Protein AF-A0A727A4D5-F1 (afdb_monomer)

Foldseek 3Di:
DVVVVVVVVVVCVVVVQKDFPDDDDPDDTDIDGD

Organism: Salmonella enterica I (NCBI:txid59201)

Structure (m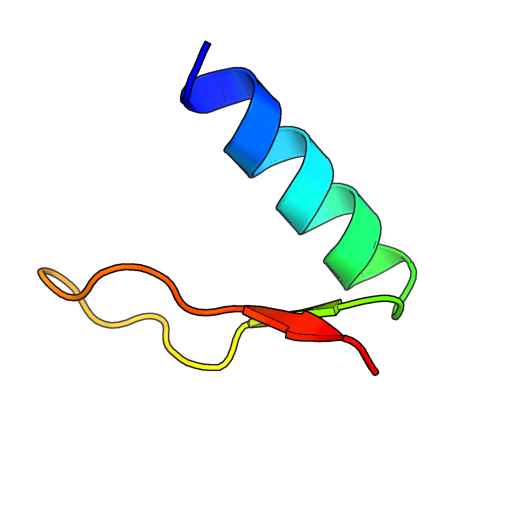mCIF, N/CA/C/O backbone):
data_AF-A0A727A4D5-F1
#
_entry.id   AF-A0A727A4D5-F1
#
loop_
_atom_site.group_PDB
_atom_site.id
_atom_site.type_symbol
_atom_site.label_atom_id
_atom_site.label_alt_id
_atom_site.label_comp_id
_atom_site.label_asym_id
_atom_site.label_entity_id
_atom_site.label_seq_id
_atom_site.pdbx_PDB_ins_code
_atom_site.Cartn_x
_atom_site.Cartn_y
_atom_site.Cartn_z
_atom_site.occupancy
_atom_site.B_iso_or_equiv
_atom_si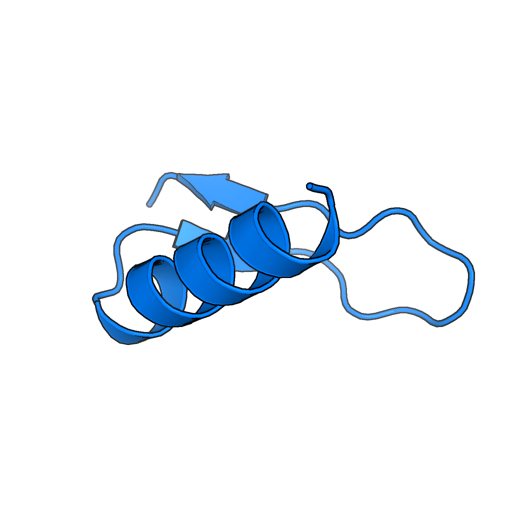te.auth_seq_id
_atom_site.auth_comp_id
_atom_site.auth_asym_id
_atom_site.auth_atom_id
_atom_site.pdbx_PDB_model_num
ATOM 1 N N . THR A 1 1 ? 2.549 -1.065 -15.787 1.00 76.75 1 THR A N 1
ATOM 2 C CA . THR A 1 1 ? 3.553 0.039 -15.739 1.00 76.75 1 THR A CA 1
ATOM 3 C C . THR A 1 1 ? 3.761 0.489 -14.300 1.00 76.75 1 THR A C 1
ATOM 5 O O . THR A 1 1 ? 2.810 0.422 -13.534 1.00 76.75 1 THR A O 1
ATOM 8 N N . ILE A 1 2 ? 4.953 0.964 -13.904 1.00 72.44 2 ILE A N 1
ATOM 9 C CA . ILE A 1 2 ? 5.265 1.383 -12.510 1.00 72.44 2 ILE A CA 1
ATOM 10 C C . ILE A 1 2 ? 4.231 2.377 -11.936 1.00 72.44 2 ILE A C 1
ATOM 12 O O . ILE A 1 2 ? 3.894 2.321 -10.755 1.00 72.44 2 ILE A O 1
ATOM 16 N N . TYR A 1 3 ? 3.652 3.230 -12.783 1.00 72.19 3 TYR A N 1
ATOM 17 C CA . TYR A 1 3 ? 2.585 4.162 -12.407 1.00 72.19 3 TYR A CA 1
ATOM 18 C C . TYR A 1 3 ? 1.294 3.482 -11.926 1.00 72.19 3 TYR A C 1
AT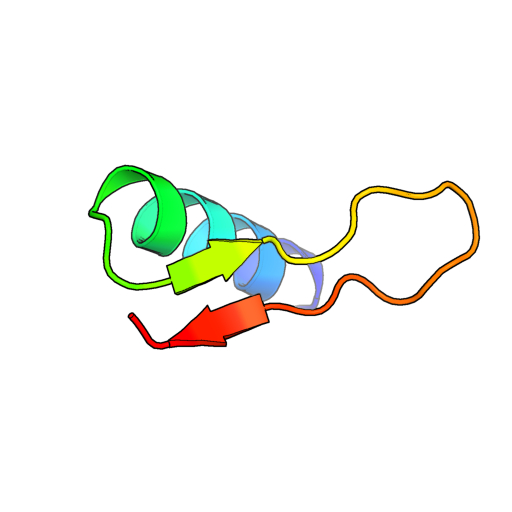OM 20 O O . TYR A 1 3 ? 0.678 3.955 -10.975 1.00 72.19 3 TYR A O 1
ATOM 28 N N . GLN A 1 4 ? 0.909 2.357 -12.535 1.00 84.25 4 GLN A N 1
ATOM 29 C CA . GLN A 1 4 ? -0.283 1.603 -12.133 1.00 84.25 4 GLN A CA 1
ATOM 30 C C . GLN A 1 4 ? -0.071 0.928 -10.779 1.00 84.25 4 GLN A C 1
ATOM 32 O O . GLN A 1 4 ? -0.934 1.009 -9.916 1.00 84.25 4 GLN A O 1
ATOM 37 N N . ALA A 1 5 ? 1.104 0.328 -10.559 1.00 85.25 5 ALA A N 1
ATOM 38 C CA . ALA A 1 5 ? 1.434 -0.315 -9.287 1.00 85.25 5 ALA A CA 1
ATOM 39 C C . ALA A 1 5 ? 1.346 0.672 -8.110 1.00 85.25 5 ALA A C 1
ATOM 41 O O . ALA A 1 5 ? 0.824 0.333 -7.052 1.00 85.25 5 ALA A O 1
ATOM 42 N N . ARG A 1 6 ? 1.783 1.922 -8.314 1.00 85.00 6 ARG A N 1
ATOM 43 C CA . ARG A 1 6 ? 1.639 2.979 -7.308 1.00 85.00 6 ARG A CA 1
ATOM 44 C C . ARG A 1 6 ? 0.175 3.317 -7.023 1.00 85.00 6 ARG A C 1
ATOM 46 O O . ARG A 1 6 ? -0.167 3.477 -5.860 1.00 85.00 6 ARG A O 1
ATOM 53 N N . ALA A 1 7 ? -0.661 3.438 -8.055 1.00 89.00 7 ALA A N 1
ATOM 54 C CA . ALA A 1 7 ? -2.084 3.724 -7.877 1.00 89.00 7 ALA A CA 1
ATOM 55 C C . ALA A 1 7 ? -2.777 2.621 -7.063 1.00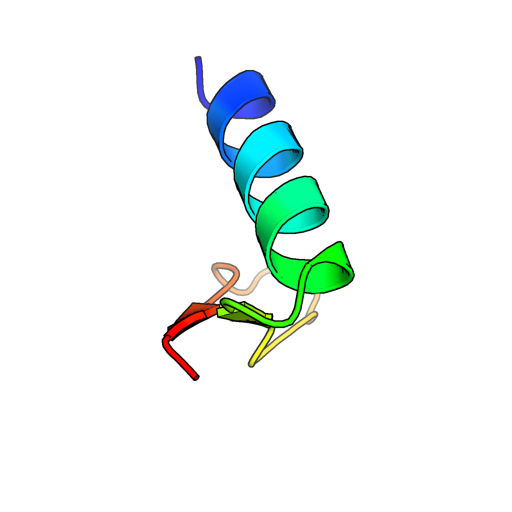 89.00 7 ALA A C 1
ATOM 57 O O . ALA A 1 7 ? -3.461 2.925 -6.093 1.00 89.00 7 ALA A O 1
ATOM 58 N N . TYR A 1 8 ? -2.505 1.352 -7.381 1.00 90.56 8 TYR A N 1
ATOM 59 C CA . TYR A 1 8 ? -3.043 0.222 -6.621 1.00 90.56 8 TYR A CA 1
ATOM 60 C C . TYR A 1 8 ? -2.585 0.210 -5.163 1.00 90.56 8 TYR A C 1
ATOM 62 O O . TYR A 1 8 ? -3.398 -0.035 -4.282 1.00 90.56 8 TYR A O 1
ATOM 70 N N . LEU A 1 9 ? -1.310 0.504 -4.892 1.00 89.50 9 LEU A N 1
ATOM 71 C CA . LEU A 1 9 ? -0.803 0.562 -3.518 1.00 89.50 9 LEU A CA 1
ATOM 72 C C . LEU A 1 9 ? -1.484 1.660 -2.694 1.00 89.50 9 LEU A C 1
ATOM 74 O O . LEU A 1 9 ? -1.789 1.420 -1.536 1.00 89.50 9 LEU A O 1
ATOM 78 N N . VAL A 1 10 ? -1.784 2.818 -3.292 1.00 90.75 10 VAL A N 1
ATOM 79 C CA . VAL A 1 10 ? -2.558 3.876 -2.618 1.00 90.75 10 VAL A CA 1
ATOM 80 C C . VAL A 1 10 ? -3.991 3.421 -2.341 1.00 90.75 10 VAL A C 1
ATOM 82 O O . VAL A 1 10 ? -4.498 3.645 -1.251 1.00 90.75 10 VAL A O 1
ATOM 85 N N . THR A 1 11 ? -4.644 2.742 -3.289 1.00 94.50 11 THR A N 1
ATOM 86 C CA . THR A 1 11 ? -5.990 2.189 -3.059 1.00 94.50 11 THR A CA 1
ATOM 87 C C . THR A 1 11 ? -5.999 1.139 -1.945 1.00 94.50 11 THR A C 1
ATOM 89 O O . THR A 1 11 ? -6.925 1.103 -1.144 1.00 94.50 11 THR A O 1
ATOM 92 N N . LEU A 1 12 ? -4.973 0.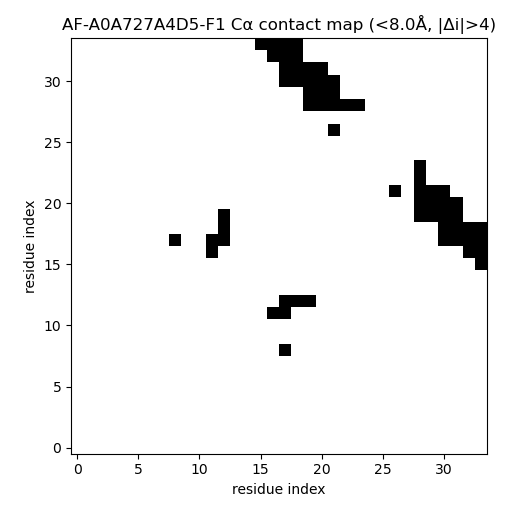288 -1.874 1.00 92.81 12 LEU A N 1
ATOM 93 C CA . LEU A 1 12 ? -4.840 -0.715 -0.815 1.00 92.81 12 LEU A CA 1
ATOM 94 C C . LEU A 1 12 ? -4.509 -0.088 0.547 1.00 92.81 12 LEU A C 1
ATOM 96 O O . LEU A 1 12 ? -4.907 -0.640 1.569 1.00 92.81 12 LEU A O 1
ATOM 100 N N . GLU A 1 13 ? -3.800 1.042 0.564 1.00 93.25 13 GLU A N 1
ATOM 101 C CA . GLU A 1 13 ? -3.550 1.834 1.774 1.00 93.25 13 GLU A CA 1
ATOM 102 C C . GLU A 1 13 ? -4.847 2.403 2.341 1.00 93.25 13 GLU A C 1
ATOM 104 O O . GLU A 1 13 ? -5.136 2.232 3.520 1.00 93.25 13 GLU A O 1
ATOM 109 N N . ASP A 1 14 ? -5.656 3.021 1.478 1.00 93.19 14 ASP A N 1
ATOM 110 C CA . ASP A 1 14 ? -6.951 3.605 1.840 1.00 93.19 14 ASP A CA 1
ATOM 111 C C . ASP A 1 14 ? -7.943 2.534 2.325 1.00 93.19 14 ASP A C 1
ATOM 113 O O . ASP A 1 14 ? -8.720 2.750 3.251 1.00 93.19 14 ASP A O 1
ATOM 117 N N . ALA A 1 15 ? -7.855 1.326 1.759 1.00 94.81 15 ALA A N 1
ATOM 118 C CA . ALA A 1 15 ? -8.601 0.157 2.217 1.00 94.81 15 ALA A CA 1
ATOM 119 C C . ALA A 1 15 ? -8.042 -0.483 3.509 1.00 94.81 15 ALA A C 1
ATOM 121 O O . ALA A 1 15 ? -8.622 -1.451 3.999 1.00 94.81 15 ALA A O 1
ATOM 122 N N . GLY A 1 16 ? -6.916 0.005 4.045 1.00 92.69 16 G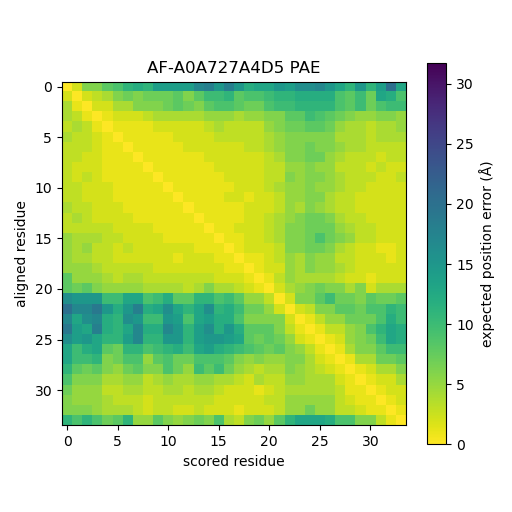LY A N 1
ATOM 123 C CA . GLY A 1 16 ? -6.282 -0.509 5.264 1.00 92.69 16 GLY A CA 1
ATOM 124 C C . GLY A 1 16 ? -5.571 -1.860 5.113 1.00 92.69 16 GLY A C 1
ATOM 125 O O . GLY A 1 16 ? -5.257 -2.495 6.113 1.00 92.69 16 GLY A O 1
ATOM 126 N N . VAL A 1 17 ? -5.321 -2.317 3.882 1.00 94.12 17 VAL A N 1
ATOM 127 C CA . VAL A 1 17 ? -4.685 -3.617 3.580 1.00 94.12 17 VAL A CA 1
ATOM 128 C C . VAL A 1 17 ? -3.162 -3.531 3.650 1.00 94.12 17 VAL A C 1
ATOM 130 O O . VAL A 1 17 ? -2.473 -4.502 3.970 1.00 94.12 17 VAL A O 1
ATOM 133 N N . VAL A 1 18 ? -2.612 -2.372 3.297 1.00 92.06 18 VAL A N 1
ATOM 134 C CA . VAL A 1 18 ? -1.174 -2.120 3.359 1.00 92.06 18 VAL A CA 1
ATOM 135 C C . VAL A 1 18 ? -0.894 -0.810 4.067 1.00 92.06 18 VAL A C 1
ATOM 137 O O . VAL A 1 18 ? -1.679 0.125 4.004 1.00 92.06 18 VAL A O 1
ATOM 140 N N . GLU A 1 19 ? 0.275 -0.716 4.678 1.00 90.81 19 GLU A N 1
ATOM 141 C CA . GLU A 1 19 ? 0.760 0.508 5.300 1.00 90.81 19 GLU A CA 1
ATOM 142 C C . GLU A 1 19 ? 2.081 0.918 4.654 1.00 90.81 19 GLU A C 1
ATOM 144 O O . GLU A 1 19 ? 3.000 0.102 4.467 1.00 90.81 19 GLU A O 1
ATOM 149 N N . LYS A 1 20 ? 2.203 2.197 4.300 1.00 88.25 20 LYS A N 1
ATOM 150 C CA . LYS A 1 20 ? 3.451 2.734 3.777 1.00 88.25 20 LYS A CA 1
ATOM 151 C C . LYS A 1 20 ? 4.434 2.985 4.913 1.00 88.25 20 LYS A C 1
ATOM 153 O O . LYS A 1 20 ? 4.304 3.927 5.684 1.00 88.25 20 LYS A O 1
ATOM 158 N N . MET A 1 21 ? 5.500 2.193 4.953 1.00 86.06 21 MET A N 1
ATOM 159 C CA . MET A 1 21 ? 6.475 2.256 6.044 1.00 86.06 21 MET A CA 1
ATOM 160 C C . MET A 1 21 ? 7.437 3.441 5.946 1.00 86.06 21 MET A C 1
ATOM 162 O O . MET A 1 21 ? 8.000 3.838 6.956 1.00 86.06 21 MET A O 1
ATOM 166 N N . ASN A 1 22 ? 7.693 3.973 4.744 1.00 76.75 22 ASN A N 1
ATOM 167 C CA . ASN A 1 22 ? 8.646 5.069 4.549 1.00 76.75 22 ASN A CA 1
ATOM 168 C C . ASN A 1 22 ? 8.233 5.976 3.381 1.00 76.75 22 ASN A C 1
ATOM 170 O O . ASN A 1 22 ? 7.975 5.507 2.268 1.00 76.75 22 ASN A O 1
ATOM 174 N N . ALA A 1 23 ? 8.241 7.290 3.610 1.00 66.94 23 ALA A N 1
ATOM 175 C CA . ALA A 1 23 ? 7.993 8.323 2.602 1.00 66.94 23 ALA A CA 1
ATOM 176 C C . ALA A 1 23 ? 9.143 9.350 2.571 1.00 66.94 23 ALA A C 1
ATOM 178 O O . ALA A 1 23 ? 8.926 10.552 2.671 1.00 66.94 23 ALA A O 1
ATOM 179 N N . GLY A 1 24 ? 10.384 8.869 2.458 1.00 67.06 24 GLY A N 1
ATOM 180 C CA . GLY A 1 24 ? 11.570 9.718 2.312 1.00 67.06 24 GLY A CA 1
ATOM 181 C C . GLY A 1 24 ? 11.928 9.972 0.846 1.00 67.06 24 GLY A C 1
ATOM 182 O O . GLY A 1 24 ? 11.838 9.074 0.008 1.00 67.06 24 GLY A O 1
ATOM 183 N N . LYS A 1 25 ? 12.369 11.192 0.522 1.00 68.56 25 LYS A N 1
ATOM 184 C CA . LYS A 1 25 ? 12.885 11.530 -0.813 1.00 68.56 25 LYS A CA 1
ATOM 185 C C . LYS A 1 25 ? 14.188 10.755 -1.058 1.00 68.56 25 LYS A C 1
ATOM 187 O O . LYS A 1 25 ? 15.113 10.855 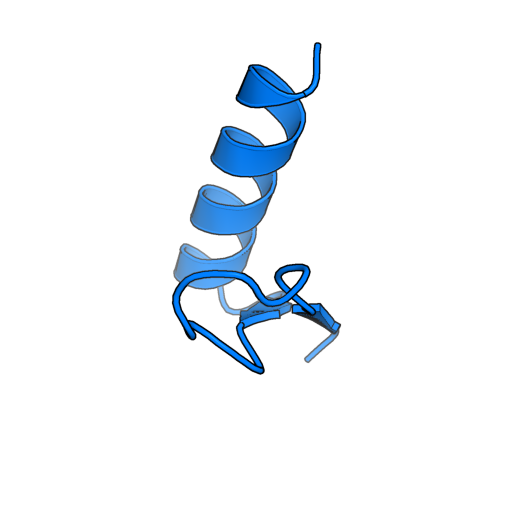-0.263 1.00 68.56 25 LYS A O 1
ATOM 192 N N . GLY A 1 26 ? 14.252 9.984 -2.145 1.00 71.00 26 GLY A N 1
ATOM 193 C CA . GLY A 1 26 ? 15.434 9.185 -2.507 1.00 71.00 26 GLY A CA 1
ATOM 194 C C . GLY A 1 26 ? 15.497 7.779 -1.898 1.00 71.00 26 GLY A C 1
ATOM 195 O O . GLY A 1 26 ? 16.467 7.070 -2.142 1.00 71.00 26 GLY A O 1
ATOM 196 N N . VAL A 1 27 ? 14.471 7.348 -1.153 1.00 71.06 27 VAL A N 1
ATOM 197 C CA . VAL A 1 27 ? 14.387 5.988 -0.597 1.00 71.06 27 VAL A CA 1
ATOM 198 C C . VAL A 1 27 ? 13.288 5.208 -1.313 1.00 71.06 27 VAL A C 1
ATOM 200 O O . VAL A 1 27 ? 12.194 5.729 -1.535 1.00 71.06 27 VAL A O 1
ATOM 203 N N . SER A 1 28 ? 13.560 3.949 -1.666 1.00 73.31 28 SER A N 1
ATOM 204 C CA . SER A 1 28 ? 12.552 3.050 -2.234 1.00 73.31 28 SER A CA 1
ATOM 205 C C . SER A 1 28 ? 11.368 2.916 -1.275 1.00 73.31 28 SER A C 1
ATOM 207 O O . SER A 1 28 ? 11.533 2.479 -0.134 1.00 73.31 28 SER A O 1
ATOM 209 N N . GLY A 1 29 ? 10.176 3.300 -1.740 1.00 82.94 29 GLY A N 1
ATOM 210 C CA . GLY A 1 29 ? 8.948 3.202 -0.955 1.00 82.94 29 GLY A CA 1
ATOM 211 C C . GLY A 1 29 ? 8.699 1.754 -0.547 1.00 82.94 29 GLY A C 1
ATOM 212 O O . GLY A 1 29 ? 8.555 0.886 -1.406 1.00 82.94 29 GLY A O 1
ATOM 213 N N . ARG A 1 30 ? 8.678 1.496 0.761 1.00 85.75 30 ARG A N 1
ATOM 214 C CA . ARG A 1 30 ? 8.437 0.166 1.322 1.00 85.75 30 ARG A CA 1
ATOM 215 C C . ARG A 1 30 ? 7.029 0.115 1.894 1.00 85.75 30 ARG A C 1
ATOM 217 O O . ARG A 1 30 ? 6.601 1.063 2.549 1.00 85.75 30 ARG A O 1
ATOM 224 N N . TRP A 1 31 ? 6.352 -0.993 1.644 1.00 89.00 31 TRP A N 1
ATOM 225 C CA . TRP A 1 31 ? 4.979 -1.242 2.058 1.00 89.00 31 TRP A CA 1
ATOM 226 C C . TRP A 1 31 ? 4.932 -2.509 2.899 1.00 89.00 31 TRP A C 1
ATOM 228 O O . TRP A 1 31 ? 5.681 -3.452 2.631 1.00 89.00 31 TRP A O 1
ATOM 238 N N . ARG A 1 32 ? 4.076 -2.515 3.914 1.00 89.75 32 ARG A N 1
ATOM 239 C CA . ARG A 1 32 ? 3.810 -3.664 4.779 1.00 89.75 32 ARG A CA 1
ATOM 240 C C . ARG A 1 32 ? 2.378 -4.128 4.557 1.00 89.75 32 ARG A C 1
ATOM 242 O O . ARG A 1 32 ? 1.507 -3.279 4.447 1.00 89.75 32 ARG A O 1
ATOM 249 N N . LEU A 1 33 ? 2.145 -5.436 4.504 1.00 91.06 33 LEU A N 1
ATOM 250 C CA . LEU A 1 33 ? 0.794 -5.996 4.621 1.00 91.06 33 LEU A CA 1
ATOM 251 C C . LEU A 1 33 ? 0.366 -5.935 6.090 1.00 91.06 33 LEU A C 1
ATOM 253 O O . LEU A 1 33 ? 1.155 -6.329 6.958 1.00 91.06 33 LEU A O 1
ATOM 257 N N . VAL A 1 34 ? -0.831 -5.408 6.336 1.00 81.94 34 VAL A N 1
ATOM 258 C CA . VAL A 1 34 ? -1.433 -5.265 7.669 1.00 81.94 34 VAL A CA 1
ATOM 259 C C . VAL A 1 34 ? -2.434 -6.386 7.906 1.00 81.94 34 VAL A C 1
ATOM 261 O O . VAL A 1 34 ? -3.162 -6.738 6.952 1.00 81.94 34 VAL A O 1
#

pLDDT: mean 84.22, std 8.9, range [66.94, 94.81]

Sequence (34 aa):
TIYQARAYLVTLEDAGVVEKMNAGKGVSGRWRLV

InterPro domains:
  IPR006793 FaeA-like protein [PF04703] (1-33)
  IPR036388 Winged helix-like DNA-binding domain superfamily [G3DSA:1.10.10.10] (1-34)

Secondary structure (DSSP, 8-state):
-HHHHHHHHHHHHHTTSEEE----TTS---EEE-

Mean predicted aligned error: 5.05 Å

Nearest PDB structures (foldseek):
  2jt1-assembly1_A  TM=8.431E-01  e=8.463E-03  Salmonella enterica subsp. enterica serovar Typhimurium str. LT2
  7nkg-assembly1_E  TM=6.206E-01  e=3.292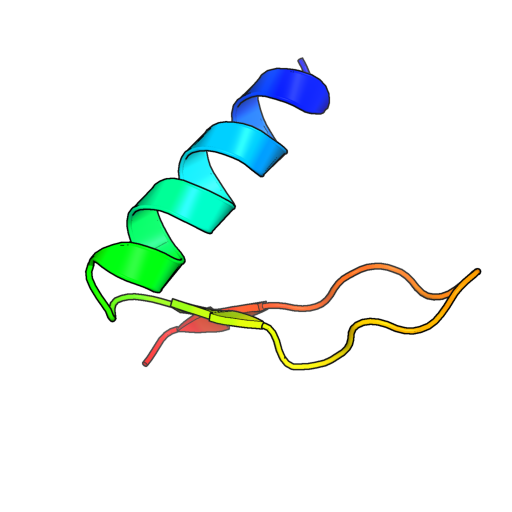E+00  Methermicoccus shengliensis DSM 18856
  2qlz-assembly1_B  TM=7.857E-01  e=7.256E+00  unclassified
  1e6y-assembly1_B  TM=6.281E-01  e=5.066E+00  Methanosarcina barkeri
  5a8r-assembly2_H  TM=5.707E-01  e=4.715E+00  Methanothermobacter marburgensis

Radius of gyration: 9.67 Å; Cα contacts (8 Å, |Δi|>4): 31; chains: 1; bounding box: 24×18×23 Å

Solvent-accessible surface area (backbone atoms only — not comparable to full-atom values): 2164 Å² total; per-resi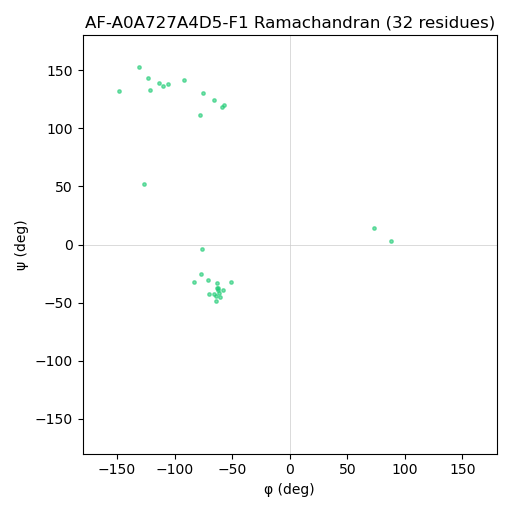due (Å²): 107,77,72,54,56,54,53,53,52,52,54,34,35,76,70,60,47,31,42,78,74,48,92,53,91,96,52,85,73,42,75,40,84,102